Protein AF-A0A4V1SWE5-F1 (afdb_monomer_lite)

Structure (mmCIF, N/CA/C/O backbone):
data_AF-A0A4V1SWE5-F1
#
_entry.id   AF-A0A4V1SWE5-F1
#
loop_
_atom_site.group_PDB
_atom_site.id
_atom_site.type_symbol
_atom_site.label_atom_id
_atom_site.label_alt_id
_atom_site.label_comp_id
_atom_site.label_asym_id
_atom_site.label_entity_id
_atom_site.label_seq_id
_atom_site.pdbx_PDB_ins_code
_atom_s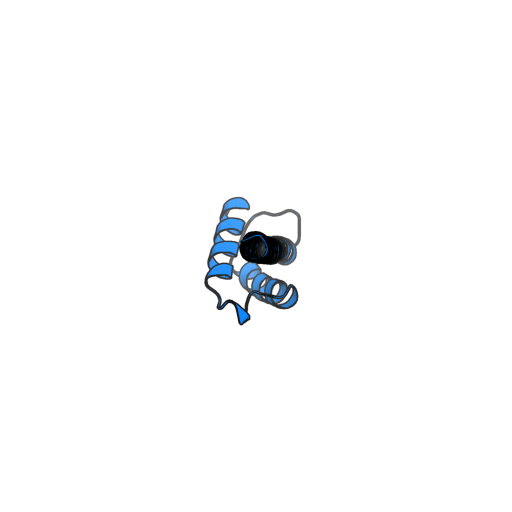ite.Cartn_x
_atom_site.Cartn_y
_atom_site.Cartn_z
_atom_site.occupancy
_atom_site.B_iso_or_equiv
_atom_site.auth_seq_id
_atom_site.auth_comp_id
_atom_site.auth_asym_id
_atom_site.auth_atom_id
_atom_site.pdbx_PDB_model_num
ATOM 1 N N . MET A 1 1 ? 6.694 3.222 -18.915 1.00 83.19 1 MET A N 1
ATOM 2 C CA . MET A 1 1 ? 5.992 4.368 -18.269 1.00 83.19 1 MET A CA 1
ATOM 3 C C . MET A 1 1 ? 6.958 5.166 -17.386 1.00 83.19 1 MET A C 1
ATOM 5 O O . MET A 1 1 ? 8.087 4.714 -17.208 1.00 83.19 1 MET A O 1
ATOM 9 N N . THR A 1 2 ? 6.575 6.342 -16.862 1.00 92.06 2 THR A N 1
ATOM 10 C CA . THR A 1 2 ? 7.412 7.061 -15.875 1.00 92.06 2 THR A CA 1
ATOM 11 C C . THR A 1 2 ? 7.244 6.469 -14.473 1.00 92.06 2 THR A C 1
ATOM 13 O O . THR A 1 2 ? 6.269 5.771 -14.195 1.00 92.06 2 THR A O 1
ATOM 16 N N . LYS A 1 3 ? 8.193 6.747 -13.571 1.00 92.25 3 LYS A N 1
ATOM 17 C CA . LYS A 1 3 ? 8.129 6.285 -12.177 1.00 92.25 3 LYS A CA 1
ATOM 18 C C . LYS A 1 3 ? 6.937 6.885 -11.422 1.00 92.25 3 LYS A C 1
ATOM 20 O O . LYS A 1 3 ? 6.301 6.175 -10.650 1.00 92.25 3 LYS A O 1
ATOM 25 N N . ASP A 1 4 ? 6.623 8.156 -11.662 1.00 93.50 4 ASP A N 1
ATOM 26 C CA . ASP A 1 4 ? 5.470 8.825 -11.052 1.00 93.50 4 ASP A CA 1
ATOM 27 C C . ASP A 1 4 ? 4.142 8.239 -11.545 1.00 93.50 4 ASP A C 1
ATOM 29 O O . ASP A 1 4 ? 3.230 8.018 -10.745 1.00 93.50 4 ASP A O 1
ATOM 33 N N . ASP A 1 5 ? 4.039 7.922 -12.839 1.00 93.69 5 ASP A N 1
ATOM 34 C CA . ASP A 1 5 ? 2.848 7.265 -13.394 1.00 93.69 5 ASP A CA 1
ATOM 35 C C . ASP A 1 5 ? 2.675 5.855 -12.821 1.00 93.69 5 ASP A C 1
ATOM 37 O O . ASP A 1 5 ? 1.577 5.487 -12.400 1.00 93.69 5 ASP A O 1
ATOM 41 N N . ALA A 1 6 ? 3.768 5.088 -12.728 1.00 94.88 6 ALA A N 1
ATOM 42 C CA . ALA A 1 6 ? 3.764 3.767 -12.106 1.00 94.88 6 ALA A CA 1
ATOM 43 C C . ALA A 1 6 ? 3.340 3.835 -10.634 1.00 94.88 6 ALA A C 1
ATOM 45 O O . ALA A 1 6 ? 2.532 3.023 -10.187 1.00 94.88 6 ALA A O 1
ATOM 46 N N . GLN A 1 7 ? 3.833 4.825 -9.885 1.00 95.88 7 GLN A N 1
ATOM 47 C CA . GLN A 1 7 ? 3.461 5.019 -8.487 1.00 95.88 7 GLN A CA 1
ATOM 48 C C . GLN A 1 7 ? 1.968 5.320 -8.335 1.00 95.88 7 GLN A C 1
ATOM 50 O O . GLN A 1 7 ? 1.306 4.719 -7.485 1.00 95.88 7 GLN A O 1
ATOM 55 N N . LYS A 1 8 ? 1.424 6.232 -9.149 1.00 96.06 8 LYS A N 1
ATOM 56 C CA . LYS A 1 8 ? -0.009 6.561 -9.127 1.00 96.06 8 LYS A CA 1
ATOM 57 C C . LYS A 1 8 ? -0.856 5.329 -9.426 1.00 96.06 8 LYS A C 1
ATOM 59 O O . LYS A 1 8 ? -1.769 5.028 -8.661 1.00 96.06 8 LYS A O 1
ATOM 64 N N . LEU A 1 9 ? -0.513 4.590 -10.480 1.00 96.19 9 LEU A N 1
ATOM 65 C CA . LEU A 1 9 ? -1.260 3.407 -10.895 1.00 96.19 9 LEU A CA 1
ATOM 66 C C . LEU A 1 9 ? -1.162 2.270 -9.865 1.00 96.19 9 LEU A C 1
ATOM 68 O O . LEU A 1 9 ? -2.165 1.621 -9.572 1.00 96.19 9 LEU A O 1
ATOM 72 N N . ALA A 1 10 ? 0.013 2.058 -9.267 1.00 96.56 10 ALA A N 1
ATOM 73 C CA . ALA A 1 10 ? 0.202 1.079 -8.198 1.00 96.56 10 ALA A CA 1
ATOM 74 C C . ALA A 1 10 ? -0.686 1.388 -6.983 1.00 96.56 10 ALA A C 1
ATOM 76 O O . ALA A 1 10 ? -1.386 0.501 -6.495 1.00 96.56 10 ALA A O 1
ATOM 77 N N . LEU A 1 11 ? -0.700 2.646 -6.525 1.00 96.81 11 LEU A N 1
ATOM 78 C CA . LEU A 1 11 ? -1.529 3.081 -5.396 1.00 96.81 11 LEU A CA 1
ATOM 79 C C . LEU A 1 11 ? -3.024 3.023 -5.719 1.00 96.81 11 LEU A C 1
ATOM 81 O O . LEU A 1 11 ? -3.821 2.633 -4.868 1.00 96.81 11 LEU A O 1
ATOM 85 N N . GLU A 1 12 ? -3.419 3.372 -6.942 1.00 96.56 12 GLU A N 1
ATOM 86 C CA . GLU A 1 12 ? -4.808 3.258 -7.383 1.00 96.56 12 GLU A CA 1
ATOM 87 C C . GLU A 1 12 ? -5.283 1.801 -7.332 1.00 96.56 12 GLU A C 1
ATOM 89 O O . GLU A 1 12 ? -6.319 1.504 -6.736 1.00 96.56 12 GLU A O 1
ATOM 94 N N . ARG A 1 13 ? -4.508 0.875 -7.908 1.00 96.12 13 ARG A N 1
ATOM 95 C CA . ARG A 1 13 ? -4.830 -0.558 -7.899 1.00 96.12 13 ARG A CA 1
ATOM 96 C C . ARG A 1 13 ? -4.837 -1.129 -6.484 1.00 96.12 13 ARG A C 1
ATOM 98 O O . ARG A 1 13 ? -5.729 -1.898 -6.147 1.00 96.12 13 ARG A O 1
ATOM 105 N N . TRP A 1 14 ? -3.894 -0.709 -5.647 1.00 96.38 14 TRP A N 1
ATOM 106 C CA . TRP A 1 14 ? -3.826 -1.111 -4.245 1.00 96.38 14 TRP A CA 1
ATOM 107 C C . TRP A 1 14 ? -5.068 -0.702 -3.453 1.00 96.38 14 TRP A C 1
ATOM 109 O O . TRP A 1 14 ? -5.632 -1.503 -2.714 1.00 96.38 14 TRP A O 1
ATOM 119 N N . ARG A 1 15 ? -5.544 0.531 -3.640 1.00 94.62 15 ARG A N 1
ATOM 120 C CA . ARG A 1 15 ? -6.721 1.056 -2.932 1.00 94.62 15 ARG A CA 1
ATOM 121 C C . ARG A 1 15 ? -8.044 0.472 -3.424 1.00 94.62 15 ARG A C 1
ATOM 123 O O . ARG A 1 15 ? -9.028 0.552 -2.694 1.00 94.62 15 ARG A O 1
ATOM 130 N N . LYS A 1 16 ? -8.068 -0.129 -4.620 1.00 95.62 16 LYS A N 1
ATOM 131 C CA . LYS A 1 16 ? -9.213 -0.905 -5.125 1.00 95.62 16 LYS A CA 1
ATOM 132 C C . LYS A 1 16 ? -9.370 -2.257 -4.423 1.00 95.62 16 LYS A C 1
ATOM 134 O O . LYS A 1 16 ? -10.451 -2.833 -4.499 1.00 95.62 16 LYS A O 1
ATOM 139 N N . LEU A 1 17 ? -8.335 -2.757 -3.741 1.00 92.75 17 LEU A N 1
ATOM 140 C CA . LEU A 1 17 ? -8.451 -3.978 -2.948 1.00 92.75 17 LEU A CA 1
ATOM 141 C C . LEU A 1 17 ? -9.305 -3.749 -1.689 1.00 92.75 17 LEU A C 1
ATOM 143 O O . LEU A 1 17 ? -9.278 -2.654 -1.104 1.00 92.75 17 LEU A O 1
ATOM 147 N N . PRO A 1 18 ? -10.016 -4.789 -1.214 1.00 93.25 18 PRO A N 1
ATOM 148 C CA . PRO A 1 18 ? -10.684 -4.760 0.079 1.00 93.25 18 PRO A CA 1
ATOM 149 C C . PRO A 1 18 ? -9.724 -4.370 1.202 1.00 93.25 18 PRO A C 1
ATOM 151 O O . PRO A 1 18 ? -8.571 -4.795 1.227 1.00 93.25 18 PRO A O 1
ATOM 154 N N . LEU A 1 19 ? -10.217 -3.601 2.180 1.00 89.25 19 LEU A N 1
ATOM 155 C CA . LEU A 1 19 ? -9.429 -3.145 3.334 1.00 89.25 19 LEU A CA 1
ATOM 156 C C . LEU A 1 19 ? -8.676 -4.290 4.025 1.00 89.25 19 LEU A C 1
ATOM 158 O O . LEU A 1 19 ? -7.522 -4.119 4.397 1.00 89.25 19 LEU A O 1
ATOM 162 N N . MET A 1 20 ? -9.296 -5.463 4.171 1.00 89.62 20 MET A N 1
ATOM 163 C CA . MET A 1 20 ? -8.682 -6.646 4.796 1.00 89.62 20 MET A CA 1
ATOM 164 C C . MET A 1 20 ? -7.433 -7.149 4.065 1.00 89.62 20 MET A C 1
ATOM 166 O O . MET A 1 20 ? -6.537 -7.716 4.689 1.00 89.62 20 MET A O 1
ATOM 170 N N . GLU A 1 21 ? -7.340 -6.897 2.763 1.00 90.81 21 GLU A N 1
ATOM 171 C CA . GLU A 1 21 ? -6.241 -7.339 1.908 1.00 90.81 21 GLU A CA 1
ATOM 172 C C . GLU A 1 21 ? -5.119 -6.302 1.789 1.00 90.81 21 GLU A C 1
ATOM 174 O O . GLU A 1 21 ? -4.072 -6.602 1.222 1.00 90.81 21 GLU A O 1
ATOM 179 N N . ARG A 1 22 ? -5.298 -5.103 2.362 1.00 93.19 22 ARG A N 1
ATOM 180 C CA . ARG A 1 22 ? -4.362 -3.977 2.224 1.00 93.19 22 ARG A CA 1
ATOM 181 C C . ARG A 1 22 ? -3.877 -3.362 3.536 1.00 93.19 22 ARG A C 1
ATOM 183 O O . ARG A 1 22 ? -3.649 -2.159 3.616 1.00 93.19 22 ARG A O 1
ATOM 190 N N . GLN A 1 23 ? -3.710 -4.184 4.570 1.00 92.06 23 GLN A N 1
ATOM 191 C CA . GLN A 1 23 ? -3.365 -3.727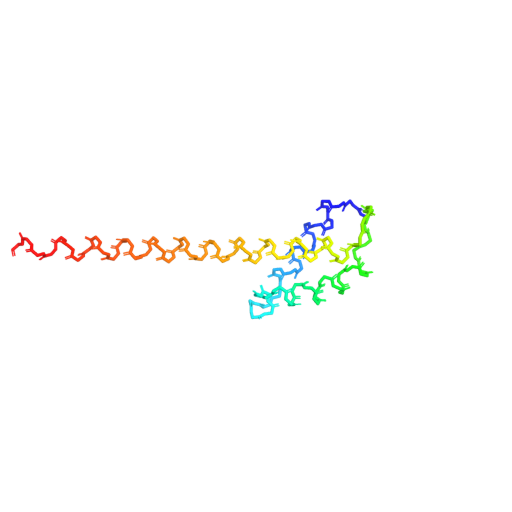 5.927 1.00 92.06 23 GLN A CA 1
ATOM 192 C C . GLN A 1 23 ? -1.936 -4.042 6.362 1.00 92.06 23 GLN A C 1
ATOM 194 O O . GLN A 1 23 ? -1.400 -3.405 7.274 1.00 92.06 23 GLN A O 1
ATOM 199 N N . THR A 1 24 ? -1.314 -5.048 5.750 1.00 95.12 24 THR A N 1
ATOM 200 C CA . THR A 1 24 ? -0.038 -5.590 6.225 1.00 95.12 24 THR A CA 1
ATOM 201 C C . THR A 1 24 ? 1.083 -5.389 5.216 1.00 95.12 24 THR A C 1
ATOM 203 O O . THR A 1 24 ? 0.881 -5.424 4.002 1.00 95.12 24 THR A O 1
ATOM 206 N N . HIS A 1 25 ? 2.313 -5.258 5.719 1.00 96.12 25 HIS A N 1
ATOM 207 C CA . HIS A 1 25 ? 3.499 -5.150 4.862 1.00 96.12 25 HIS A CA 1
ATOM 208 C C . HIS A 1 25 ? 3.687 -6.406 4.002 1.00 96.12 25 HIS A C 1
ATOM 210 O O . HIS A 1 25 ? 4.151 -6.317 2.869 1.00 96.12 25 HIS A O 1
ATOM 216 N N . LYS A 1 26 ? 3.281 -7.578 4.511 1.00 95.56 26 LYS A N 1
ATOM 217 C CA . LYS A 1 26 ? 3.309 -8.835 3.757 1.00 95.56 26 LYS A CA 1
ATOM 218 C C . LYS A 1 26 ? 2.374 -8.782 2.547 1.00 95.56 26 LYS A C 1
ATOM 220 O O . LYS A 1 26 ? 2.796 -9.139 1.453 1.00 95.56 26 LYS A O 1
ATOM 225 N N . GLN A 1 27 ? 1.142 -8.302 2.720 1.00 95.50 27 GLN A N 1
ATOM 226 C CA . GLN A 1 27 ? 0.203 -8.117 1.607 1.00 95.50 27 GLN A CA 1
ATOM 227 C C . GLN A 1 27 ? 0.741 -7.117 0.579 1.00 95.50 27 GLN A C 1
ATOM 229 O O . GLN A 1 27 ? 0.713 -7.400 -0.615 1.00 95.50 27 GLN A O 1
ATOM 234 N N . ALA A 1 28 ? 1.326 -6.005 1.037 1.00 96.38 28 ALA A N 1
ATOM 235 C CA . ALA A 1 28 ? 1.982 -5.040 0.158 1.00 96.38 28 ALA A CA 1
ATOM 236 C C . ALA A 1 28 ? 3.123 -5.673 -0.660 1.00 96.38 28 ALA A C 1
ATOM 238 O O . ALA A 1 28 ? 3.235 -5.426 -1.855 1.00 96.38 28 ALA A O 1
ATOM 239 N N . GLN A 1 29 ? 3.953 -6.526 -0.054 1.00 95.94 29 GLN A N 1
ATOM 240 C CA . GLN A 1 29 ? 5.032 -7.227 -0.762 1.00 95.94 29 GLN A CA 1
ATOM 241 C C . GLN A 1 29 ? 4.509 -8.236 -1.792 1.00 95.94 29 GLN A C 1
ATOM 243 O O . GLN A 1 29 ? 5.068 -8.331 -2.885 1.00 95.94 29 GLN A O 1
ATOM 248 N N . VAL A 1 30 ? 3.452 -8.980 -1.453 1.00 95.56 30 VAL A N 1
ATOM 249 C CA . VAL A 1 30 ? 2.815 -9.942 -2.367 1.00 95.56 30 VAL A CA 1
ATOM 250 C C . VAL A 1 30 ? 2.175 -9.215 -3.547 1.00 95.56 30 VAL A C 1
ATOM 252 O O . VAL A 1 30 ? 2.375 -9.614 -4.687 1.00 95.56 30 VAL A O 1
ATOM 255 N N . PHE A 1 31 ? 1.476 -8.110 -3.309 1.00 95.56 31 PHE A N 1
ATOM 256 C CA . PHE A 1 31 ? 0.851 -7.341 -4.384 1.00 95.56 31 PHE A CA 1
ATOM 257 C C . PHE A 1 31 ? 1.871 -6.577 -5.239 1.00 95.56 31 PHE A C 1
ATOM 259 O O . PHE A 1 31 ? 1.741 -6.479 -6.456 1.00 95.56 31 PHE A O 1
ATOM 266 N N . ALA A 1 32 ? 2.949 -6.082 -4.629 1.00 95.81 32 ALA A N 1
ATOM 267 C CA . ALA A 1 32 ? 4.058 -5.490 -5.370 1.00 95.81 32 ALA A CA 1
ATOM 268 C C . ALA A 1 32 ? 4.734 -6.498 -6.305 1.00 95.81 32 ALA A C 1
ATOM 270 O O . ALA A 1 32 ? 5.277 -6.106 -7.334 1.00 95.81 32 ALA A O 1
ATOM 271 N N . ALA A 1 33 ? 4.720 -7.786 -5.949 1.00 94.00 33 ALA A N 1
ATOM 272 C CA . ALA A 1 33 ? 5.259 -8.838 -6.792 1.00 94.00 33 ALA A CA 1
ATOM 273 C C . ALA A 1 33 ? 4.477 -8.995 -8.094 1.00 94.00 33 ALA A C 1
ATOM 275 O O . ALA A 1 33 ? 5.116 -9.050 -9.135 1.00 94.00 33 ALA A O 1
ATOM 276 N N . SER A 1 34 ? 3.142 -9.015 -8.034 1.00 93.19 34 SER A N 1
ATOM 277 C CA . SER A 1 34 ? 2.304 -9.098 -9.234 1.00 93.19 34 SER A CA 1
ATOM 278 C C . SER A 1 34 ? 2.365 -7.817 -10.063 1.00 93.19 34 SER A C 1
ATOM 280 O O . SER A 1 34 ? 2.430 -7.872 -11.282 1.00 93.19 34 SER A O 1
ATOM 282 N N . LEU A 1 35 ? 2.414 -6.650 -9.411 1.00 92.88 35 LEU A N 1
ATOM 283 C CA . LEU A 1 35 ? 2.486 -5.375 -10.122 1.00 92.88 35 LEU A CA 1
ATOM 284 C C . LEU A 1 35 ? 3.825 -5.125 -10.815 1.00 92.88 35 LEU A C 1
ATOM 286 O O . LEU A 1 35 ? 3.838 -4.397 -11.800 1.00 92.88 35 LEU A O 1
ATOM 290 N N . ALA A 1 36 ? 4.933 -5.672 -10.313 1.00 91.06 36 ALA A N 1
ATOM 291 C CA . ALA A 1 36 ? 6.242 -5.479 -10.937 1.00 91.06 36 ALA A CA 1
ATOM 292 C C . ALA A 1 36 ? 6.296 -6.066 -12.355 1.00 91.06 36 ALA A C 1
ATOM 294 O O . ALA A 1 36 ? 6.909 -5.469 -13.227 1.00 91.06 36 ALA A O 1
ATOM 295 N N . ASP A 1 37 ? 5.593 -7.174 -12.599 1.00 87.00 37 ASP A N 1
ATOM 296 C CA . ASP A 1 37 ? 5.540 -7.795 -13.926 1.00 87.00 37 ASP A CA 1
ATOM 297 C C . ASP A 1 37 ? 4.629 -7.015 -14.901 1.00 87.00 37 ASP A C 1
ATOM 299 O O . ASP A 1 37 ? 4.744 -7.152 -16.117 1.00 87.00 37 ASP A O 1
ATOM 303 N N . GLU A 1 38 ? 3.723 -6.179 -14.382 1.00 89.94 38 GLU A N 1
ATOM 304 C CA . GLU A 1 38 ? 2.760 -5.402 -15.175 1.00 89.94 38 GLU A CA 1
ATOM 305 C C . GLU A 1 38 ? 3.181 -3.939 -15.386 1.00 89.94 38 GLU A C 1
ATOM 307 O O . GLU A 1 38 ? 2.866 -3.325 -16.410 1.00 89.94 38 GLU A O 1
ATOM 312 N N . LEU A 1 39 ? 3.852 -3.348 -14.397 1.00 87.31 39 LEU A N 1
ATOM 313 C CA . LEU A 1 39 ? 4.278 -1.956 -14.400 1.00 87.31 39 LEU A CA 1
ATOM 314 C C . LEU A 1 39 ? 5.729 -1.867 -14.879 1.00 87.31 39 LEU A C 1
ATOM 316 O O . LEU A 1 39 ? 6.647 -1.779 -14.075 1.00 87.31 39 LEU A O 1
ATOM 320 N N . ASP A 1 40 ? 5.931 -1.839 -16.196 1.00 83.38 40 ASP A N 1
ATOM 321 C CA . ASP A 1 40 ? 7.248 -1.588 -16.799 1.00 83.38 40 ASP A CA 1
ATOM 322 C C . ASP A 1 40 ? 7.633 -0.092 -16.715 1.00 83.38 40 ASP A C 1
ATOM 324 O O . ASP A 1 40 ? 7.211 0.752 -17.530 1.00 83.38 40 ASP A O 1
ATOM 328 N N . PHE A 1 41 ? 8.419 0.271 -15.694 1.00 90.25 41 PHE A N 1
ATOM 329 C CA . PHE A 1 41 ? 8.960 1.620 -15.500 1.00 90.25 41 PHE A CA 1
ATOM 330 C C . PHE A 1 41 ? 10.464 1.602 -15.243 1.00 90.25 41 PHE A C 1
ATOM 332 O O . PHE A 1 41 ? 10.984 0.837 -14.443 1.00 90.25 41 PHE A O 1
ATOM 339 N N . ARG A 1 42 ? 11.186 2.554 -15.846 1.00 84.38 42 ARG A N 1
ATOM 340 C CA . ARG A 1 42 ? 12.636 2.655 -15.642 1.00 84.38 42 ARG A CA 1
ATOM 341 C C . ARG A 1 42 ? 12.973 3.004 -14.193 1.00 84.38 42 ARG A C 1
ATOM 343 O O . ARG A 1 42 ? 12.608 4.071 -13.694 1.00 84.38 42 ARG A O 1
ATOM 350 N N . THR A 1 43 ? 13.758 2.147 -13.550 1.00 86.25 43 THR A N 1
ATOM 351 C CA . THR A 1 43 ? 14.341 2.383 -12.228 1.00 86.25 43 THR A CA 1
ATOM 352 C C . THR A 1 43 ? 15.727 1.742 -12.128 1.00 86.25 43 THR A C 1
ATOM 354 O O . THR A 1 43 ? 16.017 0.753 -12.789 1.00 86.25 43 THR A O 1
ATOM 357 N N . MET A 1 44 ? 16.605 2.315 -11.302 1.00 79.19 44 MET A N 1
ATOM 358 C CA . MET A 1 44 ? 17.962 1.793 -11.055 1.00 79.19 44 MET A CA 1
ATOM 359 C C . MET A 1 44 ? 17.973 0.608 -10.069 1.00 79.19 44 MET A C 1
ATOM 361 O O . MET A 1 44 ? 19.022 0.030 -9.805 1.00 79.19 44 MET A O 1
ATOM 365 N N . GLY A 1 45 ? 16.826 0.285 -9.465 1.00 81.38 45 GLY A N 1
ATOM 366 C CA . GLY A 1 45 ? 16.691 -0.739 -8.428 1.00 81.38 45 GLY A CA 1
ATOM 367 C C . GLY A 1 45 ? 15.654 -1.803 -8.772 1.00 81.38 45 GLY A C 1
ATOM 368 O O . GLY A 1 45 ? 15.063 -1.801 -9.840 1.00 81.38 45 GLY A O 1
ATOM 369 N N . ASN A 1 46 ? 15.398 -2.705 -7.828 1.00 89.44 46 ASN A N 1
ATOM 370 C CA . ASN A 1 46 ? 14.381 -3.740 -7.994 1.00 89.44 46 ASN A CA 1
ATOM 371 C C . ASN A 1 46 ? 12.967 -3.124 -7.929 1.00 89.44 46 ASN A C 1
ATOM 373 O O . ASN A 1 46 ? 12.566 -2.612 -6.880 1.00 89.44 46 ASN A O 1
ATOM 377 N N . GLU A 1 47 ? 12.221 -3.191 -9.032 1.00 92.19 47 GLU A N 1
ATOM 378 C CA . GLU A 1 47 ? 10.872 -2.622 -9.190 1.00 92.19 47 GLU A CA 1
ATOM 379 C C . GLU A 1 47 ? 9.906 -3.095 -8.107 1.00 92.19 47 GLU A C 1
ATOM 381 O O . GLU A 1 47 ? 9.239 -2.274 -7.479 1.00 92.19 47 GLU A O 1
ATOM 386 N N . ARG A 1 48 ? 9.918 -4.394 -7.779 1.00 94.25 48 ARG A N 1
ATOM 38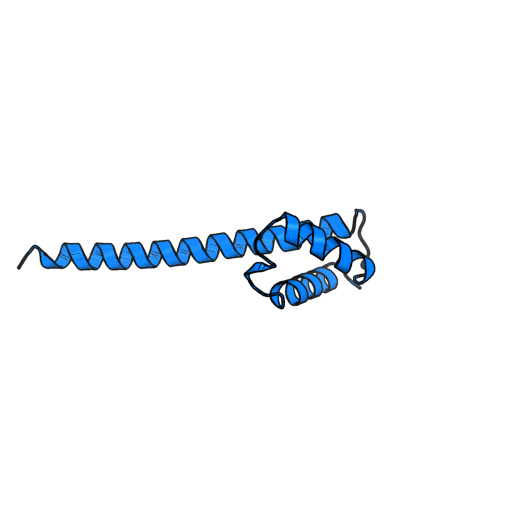7 C CA . ARG A 1 48 ? 9.106 -4.955 -6.690 1.00 94.25 48 ARG A CA 1
ATOM 388 C C . ARG A 1 48 ? 9.397 -4.267 -5.358 1.00 94.25 48 ARG A C 1
ATOM 390 O O . ARG A 1 48 ? 8.467 -3.946 -4.622 1.00 94.25 48 ARG A O 1
ATOM 397 N N . LYS A 1 49 ? 10.670 -4.021 -5.025 1.00 94.06 49 LYS A N 1
ATOM 398 C CA . LYS A 1 49 ? 11.032 -3.318 -3.777 1.00 94.06 49 LYS A CA 1
ATOM 399 C C . LYS A 1 49 ? 10.553 -1.869 -3.786 1.00 94.06 49 LYS A C 1
ATOM 401 O O . LYS A 1 49 ? 10.109 -1.372 -2.754 1.00 94.06 49 LYS A O 1
ATOM 406 N N . VAL A 1 50 ? 10.638 -1.205 -4.937 1.00 95.19 50 VAL A N 1
ATOM 407 C CA . VAL A 1 50 ? 10.169 0.174 -5.104 1.00 95.19 50 VAL A CA 1
ATOM 408 C C . VAL A 1 50 ? 8.652 0.251 -4.924 1.00 95.19 50 VAL A C 1
ATOM 410 O O . VAL A 1 50 ? 8.186 1.059 -4.123 1.00 95.19 50 VAL A O 1
ATOM 413 N N . ILE A 1 51 ? 7.898 -0.631 -5.585 1.00 95.81 51 ILE A N 1
ATOM 414 C CA . ILE A 1 51 ? 6.440 -0.698 -5.456 1.00 95.81 51 ILE A CA 1
ATOM 415 C C . ILE A 1 51 ? 6.049 -1.024 -4.012 1.00 95.81 51 ILE A C 1
ATOM 417 O O . ILE A 1 51 ? 5.250 -0.302 -3.422 1.00 95.81 51 ILE A O 1
ATOM 421 N N . ALA A 1 52 ? 6.659 -2.041 -3.395 1.00 96.69 52 ALA A N 1
ATOM 422 C CA . ALA A 1 52 ? 6.361 -2.415 -2.012 1.00 96.69 52 ALA A CA 1
ATOM 423 C C . ALA A 1 52 ? 6.575 -1.247 -1.035 1.00 96.69 52 ALA A C 1
ATOM 425 O O . ALA A 1 52 ? 5.752 -1.036 -0.147 1.00 96.69 52 ALA A O 1
ATOM 426 N N . ALA A 1 53 ? 7.636 -0.455 -1.217 1.00 96.50 53 ALA A N 1
ATOM 427 C CA . ALA A 1 53 ? 7.892 0.719 -0.387 1.00 96.50 53 ALA A CA 1
ATOM 428 C C . ALA A 1 53 ? 6.797 1.791 -0.522 1.00 96.50 53 ALA A C 1
ATOM 430 O O . ALA A 1 53 ? 6.450 2.437 0.466 1.00 96.50 53 ALA A O 1
ATOM 431 N N . TRP A 1 54 ? 6.228 1.982 -1.717 1.00 96.81 54 TRP A N 1
ATOM 432 C CA . TRP A 1 54 ? 5.091 2.887 -1.904 1.00 96.81 54 TRP A CA 1
ATOM 433 C C . TRP A 1 54 ? 3.843 2.397 -1.175 1.00 96.81 54 TRP A C 1
ATOM 435 O O . TRP A 1 54 ? 3.194 3.185 -0.491 1.00 96.81 54 TRP A O 1
ATOM 445 N N . LEU A 1 55 ? 3.540 1.102 -1.284 1.00 97.00 55 LEU A N 1
ATOM 446 C CA . LEU A 1 55 ? 2.364 0.500 -0.655 1.00 97.00 55 LEU A CA 1
ATOM 447 C C . LEU A 1 55 ? 2.468 0.497 0.877 1.00 97.00 55 LEU A C 1
ATOM 449 O O . LEU A 1 55 ? 1.494 0.793 1.559 1.00 97.00 55 LEU A O 1
ATOM 453 N N . ILE A 1 56 ? 3.655 0.227 1.429 1.00 96.94 56 ILE A N 1
ATOM 454 C CA . ILE A 1 56 ? 3.899 0.276 2.879 1.00 96.94 56 ILE A CA 1
ATOM 455 C C . ILE A 1 56 ? 3.662 1.688 3.425 1.00 96.94 56 ILE A C 1
ATOM 457 O O . ILE A 1 56 ? 2.937 1.845 4.403 1.00 96.94 56 ILE A O 1
ATOM 461 N N . ARG A 1 57 ? 4.174 2.721 2.745 1.00 96.00 57 ARG A N 1
ATOM 462 C CA . ARG A 1 57 ? 3.921 4.116 3.143 1.00 96.00 57 ARG A CA 1
ATOM 463 C C . ARG A 1 57 ? 2.437 4.481 3.100 1.00 96.00 57 ARG A C 1
ATOM 465 O O . ARG A 1 57 ? 1.998 5.309 3.886 1.00 96.00 57 ARG A O 1
ATOM 472 N N . ASP A 1 58 ? 1.665 3.907 2.178 1.00 95.06 58 ASP A N 1
ATOM 473 C CA . ASP A 1 58 ? 0.212 4.120 2.115 1.00 95.06 58 ASP A CA 1
ATOM 474 C C . ASP A 1 58 ? -0.510 3.499 3.322 1.00 95.06 58 ASP A C 1
ATOM 476 O O . ASP A 1 58 ? -1.410 4.119 3.891 1.00 95.06 58 ASP A O 1
ATOM 480 N N . ILE A 1 59 ? -0.070 2.314 3.763 1.00 94.06 59 ILE A N 1
ATOM 481 C CA . ILE A 1 59 ? -0.570 1.663 4.983 1.00 94.06 59 ILE A CA 1
ATOM 482 C C . ILE A 1 59 ? -0.279 2.535 6.206 1.00 94.06 59 ILE A C 1
ATOM 484 O O . ILE A 1 59 ? -1.177 2.779 7.008 1.00 94.06 59 ILE A O 1
ATOM 488 N N . GLU A 1 60 ? 0.962 2.994 6.355 1.00 93.62 60 GLU A N 1
ATOM 489 C CA . GLU A 1 60 ? 1.393 3.819 7.491 1.00 93.62 60 GLU A CA 1
ATOM 490 C C . GLU A 1 60 ? 0.592 5.122 7.558 1.00 93.62 60 GLU A C 1
ATOM 492 O O . GLU A 1 60 ? -0.028 5.403 8.580 1.00 93.62 60 GLU A O 1
ATOM 497 N N . LYS A 1 61 ? 0.464 5.831 6.429 1.00 91.12 61 LYS A N 1
ATOM 498 C CA . LYS A 1 61 ? -0.370 7.039 6.334 1.00 91.12 61 LYS A CA 1
ATOM 499 C C . LYS A 1 61 ? -1.831 6.791 6.693 1.00 91.12 61 LYS A C 1
ATOM 501 O O . LYS A 1 61 ? -2.463 7.635 7.317 1.00 91.12 61 LYS A O 1
ATOM 506 N N . THR A 1 62 ? -2.382 5.649 6.284 1.00 87.94 62 THR A N 1
ATOM 507 C CA . THR A 1 62 ? -3.769 5.297 6.616 1.00 87.94 62 THR A CA 1
ATOM 508 C C . THR A 1 62 ? -3.922 5.063 8.118 1.00 87.94 62 THR A C 1
ATOM 510 O O . THR A 1 62 ? -4.877 5.551 8.710 1.00 87.94 62 THR A O 1
ATOM 513 N N . LYS A 1 63 ? -2.970 4.362 8.746 1.00 86.00 63 LYS A N 1
ATOM 514 C CA . LYS A 1 63 ? -2.978 4.116 10.196 1.00 86.00 63 LYS A CA 1
ATOM 515 C C . LYS A 1 63 ? -2.861 5.409 10.998 1.00 86.00 63 LYS A C 1
ATOM 517 O O . LYS A 1 63 ? -3.587 5.574 11.970 1.00 86.00 63 LYS A O 1
ATOM 522 N N . GLU A 1 64 ? -1.980 6.314 10.578 1.00 83.88 64 GLU A N 1
ATOM 523 C CA . GLU A 1 64 ? -1.826 7.637 11.192 1.00 83.88 64 GLU A CA 1
ATOM 524 C C . GLU A 1 64 ? -3.125 8.447 11.107 1.00 83.88 64 GLU A C 1
ATOM 526 O O . GLU A 1 64 ? -3.591 8.962 12.120 1.00 83.88 64 GLU A O 1
ATOM 531 N N . ALA A 1 65 ? -3.758 8.490 9.930 1.00 79.62 65 ALA A N 1
ATOM 532 C CA . ALA A 1 65 ? -5.022 9.196 9.739 1.00 79.62 65 ALA A CA 1
ATOM 533 C C . ALA A 1 65 ? -6.162 8.623 10.599 1.00 79.62 65 ALA A C 1
ATOM 535 O O . ALA A 1 65 ? -6.956 9.386 11.145 1.00 79.62 65 ALA A O 1
ATOM 536 N N . THR A 1 66 ? -6.247 7.296 10.746 1.00 81.81 66 THR A N 1
ATOM 537 C CA . THR A 1 66 ? -7.228 6.667 11.646 1.00 81.81 66 THR A CA 1
ATOM 538 C C . THR A 1 66 ? -6.953 7.026 13.107 1.00 81.81 66 THR A C 1
ATOM 540 O O . THR A 1 66 ? -7.870 7.440 13.806 1.00 81.81 66 THR A O 1
ATOM 543 N N . ALA A 1 67 ? -5.695 6.964 13.552 1.00 79.50 67 ALA A N 1
ATOM 544 C CA . ALA A 1 67 ? -5.335 7.307 14.927 1.00 79.50 67 ALA A CA 1
ATOM 545 C C . ALA A 1 67 ? -5.609 8.785 15.270 1.00 79.50 67 ALA A C 1
ATOM 547 O O . ALA A 1 67 ? -6.016 9.092 16.389 1.00 79.50 67 ALA A O 1
ATOM 548 N N . GLU A 1 68 ? -5.406 9.706 14.321 1.00 79.25 68 GLU A N 1
ATOM 549 C CA . GLU A 1 68 ? -5.722 11.128 14.509 1.00 79.25 68 GLU A CA 1
ATOM 550 C C . GLU A 1 68 ? -7.232 11.373 14.652 1.00 79.25 68 GLU A C 1
ATOM 552 O O . GLU A 1 68 ? -7.646 12.199 15.468 1.00 79.25 68 GLU A O 1
ATOM 557 N N . LEU A 1 69 ? -8.060 10.656 13.883 1.00 77.88 69 LEU A N 1
ATOM 558 C CA . LEU A 1 69 ? -9.518 10.729 14.002 1.00 77.88 69 LEU A CA 1
ATOM 559 C C . LEU A 1 69 ? -9.986 10.217 15.369 1.00 77.88 69 LEU A C 1
ATOM 561 O O . LEU A 1 69 ? -10.697 10.941 16.064 1.00 77.88 69 LEU A O 1
ATOM 565 N N . ASP A 1 70 ? -9.506 9.046 15.791 1.00 76.62 70 ASP A N 1
ATOM 566 C CA . ASP A 1 70 ? -9.858 8.456 17.088 1.00 76.62 70 ASP A CA 1
ATOM 567 C C . ASP A 1 70 ? -9.454 9.379 18.258 1.00 76.62 70 ASP A C 1
ATOM 569 O O . ASP A 1 70 ? -10.204 9.556 19.221 1.00 76.62 70 ASP A O 1
ATOM 573 N N . ALA A 1 71 ? -8.283 10.024 18.173 1.00 77.62 71 ALA A N 1
ATOM 574 C CA . ALA A 1 71 ? -7.814 10.968 19.190 1.00 77.62 71 ALA A CA 1
ATOM 575 C C . ALA A 1 7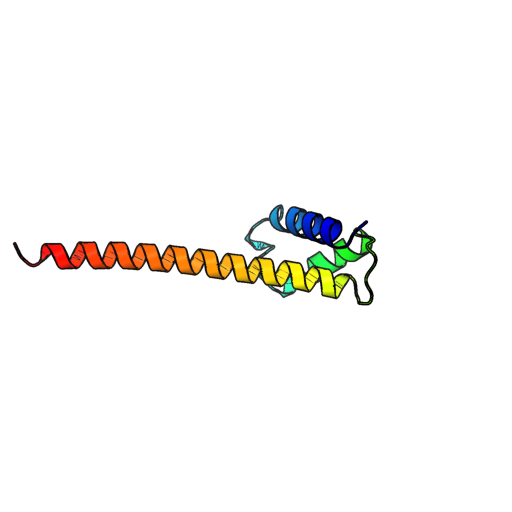1 ? -8.704 12.219 19.294 1.00 77.62 71 ALA A C 1
ATOM 577 O O . ALA A 1 71 ? -8.976 12.694 20.399 1.00 77.62 71 ALA A O 1
ATOM 578 N N . ARG A 1 72 ? -9.185 12.746 18.159 1.00 76.88 72 ARG A N 1
ATOM 579 C CA . ARG A 1 72 ? -10.112 13.890 18.133 1.00 76.88 72 ARG A CA 1
ATOM 580 C C . ARG A 1 72 ? -11.470 13.544 18.739 1.00 76.88 72 ARG A C 1
ATOM 582 O O . ARG A 1 72 ? -12.035 14.362 19.461 1.00 76.88 72 ARG A O 1
ATOM 589 N N . GLU A 1 73 ? -11.981 12.342 18.479 1.00 74.75 73 GLU A N 1
ATOM 590 C CA . GLU A 1 73 ? -13.242 11.877 19.070 1.00 74.75 73 GLU A CA 1
ATOM 591 C C . GLU A 1 73 ? -13.140 11.748 20.598 1.00 74.75 73 GLU A C 1
ATOM 593 O O . GLU A 1 73 ? -14.041 12.179 21.321 1.00 74.75 73 GLU A O 1
ATOM 598 N N . GLN A 1 74 ? -12.017 11.232 21.108 1.00 72.25 74 GLN A N 1
ATOM 599 C CA . GLN A 1 74 ? -11.775 11.111 22.551 1.00 72.25 74 GLN A CA 1
ATOM 600 C C . GLN A 1 74 ? -11.666 12.472 23.252 1.00 72.25 74 GLN A C 1
ATOM 602 O O . GLN A 1 74 ? -12.186 12.629 24.356 1.00 72.25 74 GLN A O 1
ATOM 607 N N . GLN A 1 75 ? -11.037 13.464 22.612 1.00 70.81 75 GLN A N 1
ATOM 608 C CA . GLN A 1 75 ? -10.946 14.831 23.141 1.00 70.81 75 GLN A CA 1
ATOM 609 C C . GLN A 1 75 ? -12.330 15.479 23.283 1.00 70.81 75 GLN A C 1
ATOM 611 O O . GLN A 1 75 ? -12.660 15.981 24.354 1.00 70.81 75 GLN A O 1
ATOM 616 N N . HIS A 1 76 ? -13.175 15.378 22.253 1.00 64.56 76 HIS A N 1
ATOM 617 C CA . HIS A 1 76 ? -14.523 15.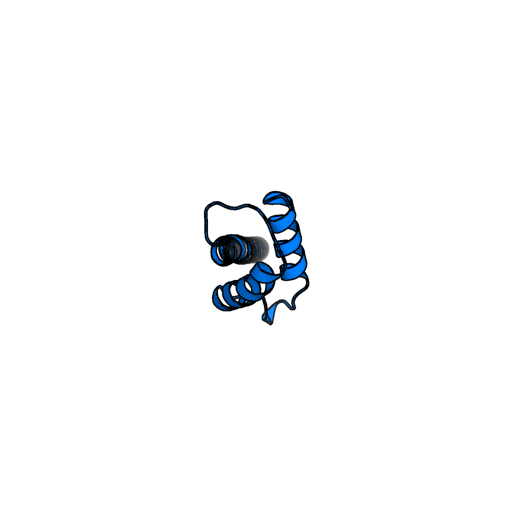951 22.287 1.00 64.56 76 HIS A CA 1
ATOM 618 C C . HIS A 1 76 ? -15.444 15.257 23.310 1.00 64.56 76 HIS A C 1
ATOM 620 O O . HIS A 1 76 ? -16.322 15.893 23.892 1.00 64.56 76 HIS A O 1
ATOM 626 N N . HIS A 1 77 ? -15.262 13.953 23.558 1.00 57.66 77 HIS A N 1
ATOM 627 C CA . HIS A 1 77 ? -16.012 13.249 24.603 1.00 57.66 77 HIS A CA 1
ATOM 628 C C . HIS A 1 77 ? -15.562 13.651 26.018 1.00 57.66 77 HIS A C 1
ATOM 630 O O . HIS A 1 77 ? -16.408 13.864 26.882 1.00 57.66 77 HIS A O 1
ATOM 636 N N . ALA A 1 78 ? -14.254 13.817 26.246 1.00 63.25 78 ALA A N 1
ATOM 637 C CA . ALA A 1 78 ? -13.713 14.225 27.544 1.00 63.25 78 ALA A CA 1
ATOM 638 C C . ALA A 1 78 ? -14.145 15.649 27.953 1.00 63.25 78 ALA A C 1
ATOM 640 O O . ALA A 1 78 ? -14.438 15.890 29.122 1.00 63.25 78 ALA A O 1
ATOM 641 N N . GLU A 1 79 ? -14.250 16.581 27.001 1.00 59.53 79 GLU A N 1
ATOM 642 C CA . GLU A 1 79 ? -14.708 17.957 27.264 1.00 59.53 79 GLU A CA 1
ATOM 643 C C . GLU A 1 79 ? -16.217 18.046 27.571 1.00 59.53 79 GLU A C 1
ATOM 645 O O . GLU A 1 79 ? -16.658 18.954 28.276 1.00 59.53 79 GLU A O 1
ATOM 650 N N . ALA A 1 80 ? -17.022 17.092 27.089 1.00 60.28 80 ALA A N 1
ATOM 651 C CA . ALA A 1 80 ? -18.466 17.062 27.330 1.00 60.28 80 ALA A CA 1
ATOM 652 C C . ALA A 1 80 ? -18.847 16.579 28.746 1.00 60.28 80 ALA A C 1
ATOM 654 O O . ALA A 1 80 ? -19.939 16.893 29.227 1.00 60.28 80 ALA A O 1
ATOM 655 N N . GLU A 1 81 ? -17.966 15.833 29.418 1.00 55.97 81 GLU A N 1
ATOM 656 C CA . GLU A 1 81 ? -18.213 15.276 30.757 1.00 55.97 81 GLU A CA 1
ATOM 657 C C . GLU A 1 81 ? -17.813 16.252 31.886 1.00 55.97 81 GLU A C 1
ATOM 659 O O . GLU A 1 81 ? -18.488 16.305 32.915 1.00 55.97 81 GLU A O 1
ATOM 664 N N . ASP A 1 82 ? -16.794 17.099 31.683 1.00 55.34 82 ASP A N 1
ATOM 665 C CA . ASP A 1 82 ? -16.304 18.051 32.702 1.00 55.34 82 ASP A CA 1
ATOM 666 C C . ASP A 1 82 ? -17.255 19.255 32.905 1.00 55.34 82 ASP A C 1
ATOM 668 O O . ASP A 1 82 ? -17.398 19.792 34.003 1.00 55.34 82 ASP A O 1
ATOM 672 N N . GLY A 1 83 ? -18.023 19.627 31.872 1.00 55.31 83 GLY A N 1
ATOM 673 C CA . GLY A 1 83 ? -19.002 20.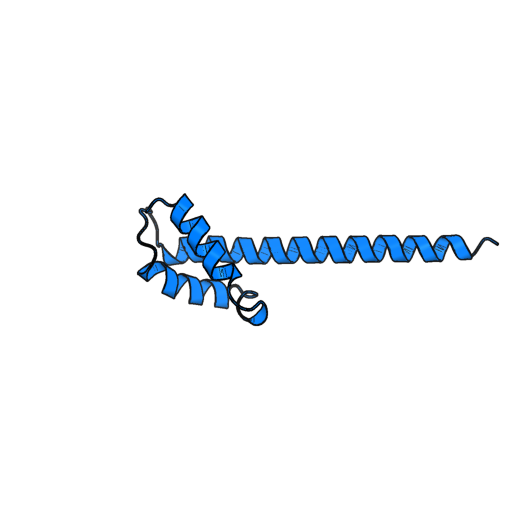721 31.938 1.00 55.31 83 GLY A CA 1
ATOM 674 C C . GLY A 1 83 ? -20.292 20.411 32.712 1.00 55.31 83 GLY A C 1
ATOM 675 O O . GLY A 1 83 ? -21.092 21.319 32.944 1.00 55.31 83 GLY A O 1
ATOM 676 N N . LYS A 1 84 ? -20.533 19.153 33.113 1.00 56.22 84 LYS A N 1
ATOM 677 C CA . LYS A 1 84 ? -21.794 18.731 33.757 1.00 56.22 84 LYS A CA 1
ATOM 678 C C . LYS A 1 84 ? -21.729 18.658 35.287 1.00 56.22 84 LYS A C 1
ATOM 680 O O . LYS A 1 84 ? -22.769 18.503 35.919 1.00 56.22 84 LYS A O 1
ATOM 685 N N . SER A 1 85 ? -20.546 18.799 35.891 1.00 52.47 85 SER A N 1
ATOM 686 C CA . SER A 1 85 ? -20.360 18.650 37.344 1.00 52.47 85 SER A CA 1
ATOM 687 C C . SER A 1 85 ? -20.400 19.969 38.140 1.00 52.47 85 SER A C 1
ATOM 689 O O . SER A 1 85 ? -20.136 19.951 39.341 1.00 52.47 85 SER A O 1
ATOM 691 N N . ALA A 1 86 ? -20.728 21.100 37.500 1.00 55.31 86 ALA A N 1
ATOM 692 C CA . ALA A 1 86 ? -20.718 22.436 38.114 1.00 55.31 86 ALA A CA 1
ATOM 693 C C . ALA A 1 86 ? -22.091 23.152 38.156 1.00 55.31 86 ALA A C 1
ATOM 695 O O . ALA A 1 86 ? -22.120 24.374 38.303 1.00 55.31 86 ALA A O 1
ATOM 696 N N . ALA A 1 87 ? -23.211 22.428 38.027 1.00 45.66 87 ALA A N 1
ATOM 697 C CA . ALA A 1 87 ? -24.570 22.987 38.109 1.00 45.66 87 ALA A CA 1
ATOM 698 C C . ALA A 1 87 ? -25.360 22.435 39.303 1.00 45.66 87 ALA A C 1
ATOM 700 O O . ALA A 1 87 ? -25.309 21.203 39.519 1.00 45.66 87 ALA A O 1
#

Secondary structure (DSSP, 8-state):
--HHHHHHHHHHHHHTS-GGGSSSHHHHHHHHHHHHHH-----SS-HHHHHHHHHHHHHHHHHHHHHHHHHHHHHHHHHHHHTTS--

Sequence (87 aa):
MTKDDAQKLALERWRKLPLMERQTHKQAQVFAASLADELDFRTMGNERKVIAAWLIRDIEKTKEATAELDAREQQHHAEAEDGKSAA

pLDDT: mean 85.68, std 13.33, range [45.66, 97.0]

Foldseek 3Di:
DEPVVLLVVLVVVLVPDDPVQQQDLVSLLVSLVVSQVVDDYDDPDRSSVVSSVSSVVVNVVVVVVVVVVVVVVVVVVVVVVVVPPPD

Radius of gyration: 19.38 Å; chains: 1; bounding box: 42×33×56 Å